Protein AF-D8P7A3-F1 (afdb_monomer_lite)

Foldseek 3Di:
DDDDDDDVVVVVVLVVVVVVVVVVVVVVVVLVVVLVVLCVVLVVPADPVLNVLLVVLVVLLVVLVVVLVVCSVPVDQDPPCPPPDPVVSVVVSVVSNVVSVVSNVVSSVSNVCRSVVD

Secondary structure (DSSP, 8-state):
-------HHHHHHHHHHHHHHHHHHHHHHHHHHHHHHHHHHGGGTS-HHHHHHHHHHHHHHHHHHHHHHHHHHS-PPPTT-TTS-HHHHHHHHHHHHHHHHHHHHHHHHHHHHHHHT-

Sequence (118 aa):
MVACLANPACDAALAEVGAEAMAAAEVAEAAAIEAAEAAEQACSTLSKQAVKGIRSYLKRIAEHKQKLSDFIENPTVRPGMEGLPQEAVEAQQAARINHLLTEIQTFGQNIVKLIKGN

Structure (mmCIF, N/CA/C/O backbone):
data_AF-D8P7A3-F1
#
_entry.id   AF-D8P7A3-F1
#
loop_
_atom_site.group_PDB
_atom_site.id
_atom_site.type_symbol
_atom_site.label_atom_id
_atom_site.label_alt_id
_atom_site.label_comp_id
_atom_site.label_asym_id
_atom_site.label_entity_id
_atom_site.label_seq_id
_atom_site.pdbx_PDB_ins_code
_atom_site.Cartn_x
_atom_site.Cartn_y
_atom_site.Cartn_z
_atom_site.occupancy
_atom_site.B_iso_or_equiv
_atom_site.auth_seq_id
_atom_site.auth_comp_id
_atom_site.auth_asym_id
_atom_site.auth_atom_id
_atom_site.pdbx_PDB_model_num
ATOM 1 N N . MET A 1 1 ? -12.484 -6.466 36.444 1.00 45.00 1 MET A N 1
ATOM 2 C CA . MET A 1 1 ? -12.881 -7.598 35.581 1.00 45.00 1 MET A CA 1
ATOM 3 C C . MET A 1 1 ? -14.296 -7.347 35.100 1.00 45.00 1 MET A C 1
ATOM 5 O O . MET A 1 1 ? -15.218 -7.537 35.878 1.00 45.00 1 MET A O 1
ATOM 9 N N . VAL A 1 2 ? -14.467 -6.877 33.866 1.00 39.72 2 VAL A N 1
ATOM 10 C CA . VAL A 1 2 ? -15.763 -6.906 33.176 1.00 39.72 2 VAL A CA 1
ATOM 11 C C . VAL A 1 2 ? -15.473 -7.405 31.769 1.00 39.72 2 VAL A C 1
ATOM 13 O O . VAL A 1 2 ? -14.771 -6.748 31.008 1.00 39.72 2 VAL A O 1
ATOM 16 N N . ALA A 1 3 ? -15.933 -8.619 31.492 1.00 45.78 3 ALA A N 1
ATOM 17 C CA . ALA A 1 3 ? -15.945 -9.214 30.171 1.00 45.78 3 ALA A CA 1
ATOM 18 C C . ALA A 1 3 ? -17.251 -8.794 29.477 1.00 45.78 3 ALA A C 1
ATOM 20 O O . ALA A 1 3 ? -18.326 -9.143 29.956 1.00 45.78 3 ALA A O 1
ATOM 21 N N . CYS A 1 4 ? -17.157 -8.064 28.366 1.00 37.94 4 CYS A N 1
ATOM 22 C CA . CYS A 1 4 ? -18.181 -8.063 27.316 1.00 37.94 4 CYS A CA 1
ATOM 23 C C . CYS A 1 4 ? -17.588 -8.913 26.187 1.00 37.94 4 CYS A C 1
ATOM 25 O O . CYS A 1 4 ? -16.660 -8.479 25.518 1.00 37.94 4 CYS A O 1
ATOM 27 N N . LEU A 1 5 ? -17.820 -10.225 26.195 1.00 42.50 5 LEU A N 1
ATOM 28 C CA . LEU A 1 5 ? -18.893 -10.878 25.438 1.00 42.50 5 LEU A CA 1
ATOM 29 C C . LEU A 1 5 ? -18.846 -10.504 23.954 1.00 42.50 5 LEU A C 1
ATOM 31 O O . LEU A 1 5 ? -19.425 -9.512 23.518 1.00 42.50 5 LEU A O 1
ATOM 35 N N . ALA A 1 6 ? -18.145 -11.364 23.213 1.00 49.22 6 ALA A N 1
ATOM 36 C CA . ALA A 1 6 ? -18.273 -11.542 21.780 1.00 49.22 6 ALA A CA 1
ATOM 37 C C . ALA A 1 6 ? -19.758 -11.666 21.412 1.00 49.22 6 ALA A C 1
ATOM 39 O O . ALA A 1 6 ? -20.450 -12.573 21.880 1.00 49.22 6 ALA A O 1
ATOM 40 N N . ASN A 1 7 ? -20.244 -10.720 20.611 1.00 48.25 7 ASN A N 1
ATOM 41 C CA . ASN A 1 7 ? -21.568 -10.785 20.018 1.00 48.25 7 ASN A CA 1
ATOM 42 C C . ASN A 1 7 ? -21.450 -11.537 18.679 1.00 48.25 7 ASN A C 1
ATOM 44 O O . ASN A 1 7 ? -20.860 -10.989 17.746 1.00 48.25 7 ASN A O 1
ATOM 48 N N . PRO A 1 8 ? -22.009 -12.754 18.549 1.00 50.84 8 PRO A N 1
ATOM 49 C CA . PRO A 1 8 ? -21.893 -13.569 17.336 1.00 50.84 8 PRO A CA 1
ATOM 50 C C . PRO A 1 8 ? -22.593 -12.954 16.110 1.00 50.84 8 PRO A C 1
ATOM 52 O O . PRO A 1 8 ? -22.420 -13.437 14.995 1.00 50.84 8 PRO A O 1
ATOM 55 N N . ALA A 1 9 ? -23.358 -11.870 16.287 1.00 41.19 9 ALA A N 1
ATOM 56 C CA . ALA A 1 9 ? -23.911 -11.092 15.181 1.00 41.19 9 ALA A CA 1
ATOM 57 C C . ALA A 1 9 ? -22.852 -10.255 14.430 1.00 41.19 9 ALA A C 1
ATOM 59 O O . ALA A 1 9 ? -23.054 -9.957 13.255 1.00 41.19 9 ALA A O 1
ATOM 60 N N . CYS A 1 10 ? -21.724 -9.902 15.067 1.00 42.12 10 CYS A N 1
ATOM 61 C CA . CYS A 1 10 ? -20.624 -9.195 14.397 1.00 42.12 10 CYS A CA 1
ATOM 62 C C . CYS A 1 10 ? -19.779 -10.133 13.520 1.00 42.12 10 CYS A C 1
ATOM 64 O O . CYS A 1 10 ? -19.336 -9.724 12.450 1.00 42.12 10 CYS A O 1
ATOM 66 N N . ASP A 1 11 ? -19.612 -11.397 13.925 1.00 42.44 11 ASP A N 1
ATOM 67 C CA . ASP A 1 11 ? -18.865 -12.398 13.149 1.00 42.44 11 ASP A CA 1
ATOM 68 C C . ASP A 1 11 ? -19.586 -12.792 11.849 1.00 42.44 11 ASP A C 1
ATOM 70 O O . ASP A 1 11 ? -18.951 -12.979 10.812 1.00 42.44 11 ASP A O 1
ATOM 74 N N . ALA A 1 12 ? -20.921 -12.867 11.868 1.00 37.06 12 ALA A N 1
ATOM 75 C CA . ALA A 1 12 ? -21.697 -13.272 10.695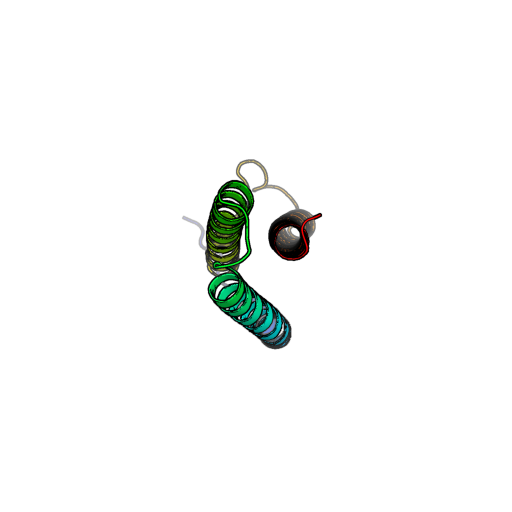 1.00 37.06 12 ALA A CA 1
ATOM 76 C C . ALA A 1 12 ? -21.718 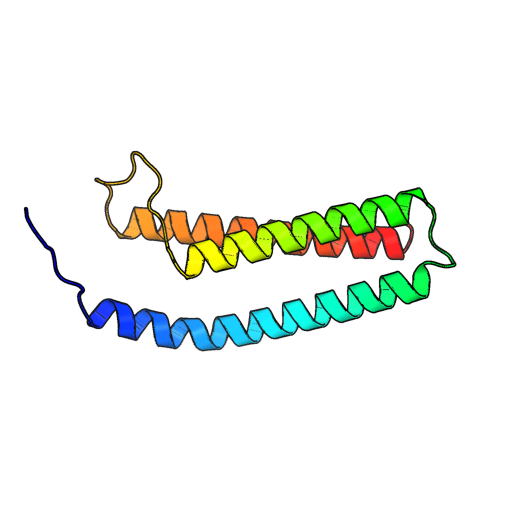-12.202 9.586 1.00 37.06 12 ALA A C 1
ATOM 78 O O . ALA A 1 12 ? -21.749 -12.538 8.406 1.00 37.06 12 ALA A O 1
ATOM 79 N N . ALA A 1 13 ? -21.661 -10.915 9.948 1.00 34.50 13 ALA A N 1
ATOM 80 C CA . ALA A 1 13 ? -21.642 -9.822 8.976 1.00 34.50 13 ALA A CA 1
ATOM 81 C C . ALA A 1 13 ? -20.262 -9.637 8.317 1.00 34.50 13 ALA A C 1
ATOM 83 O O . ALA A 1 13 ? -20.199 -9.269 7.149 1.00 34.50 13 ALA A O 1
ATOM 84 N N . LEU A 1 14 ? -19.164 -9.930 9.026 1.00 37.28 14 LEU A N 1
ATOM 85 C CA . LEU A 1 14 ? -17.795 -9.840 8.495 1.00 37.28 14 LEU A CA 1
ATOM 86 C C . LEU A 1 14 ? -17.443 -10.988 7.530 1.00 37.28 14 LEU A C 1
ATOM 88 O O . LEU A 1 14 ? -16.603 -10.807 6.648 1.00 37.28 14 LEU A O 1
ATOM 92 N N . ALA A 1 15 ? -18.103 -12.143 7.656 1.00 36.19 15 ALA A N 1
ATOM 93 C CA . ALA A 1 15 ? -17.862 -13.304 6.800 1.00 36.19 15 ALA A CA 1
ATOM 94 C C . ALA A 1 15 ? -18.383 -13.123 5.359 1.00 36.19 15 ALA A C 1
ATOM 96 O O . ALA A 1 15 ? -17.740 -13.575 4.413 1.00 36.19 15 ALA A O 1
ATOM 97 N N . GLU A 1 16 ? -19.507 -12.425 5.172 1.00 30.28 16 GLU A N 1
ATOM 98 C CA . GLU A 1 16 ? -20.155 -12.287 3.856 1.00 30.28 16 GLU A CA 1
ATOM 99 C C . GLU A 1 16 ? -19.488 -11.189 2.996 1.00 30.28 16 GLU A C 1
ATOM 101 O O . GLU A 1 16 ? -19.336 -11.358 1.789 1.00 30.28 16 GLU A O 1
ATOM 106 N N . VAL A 1 17 ? -18.977 -10.105 3.603 1.00 37.97 17 VAL A N 1
ATOM 107 C CA . VAL A 1 17 ? -18.198 -9.060 2.890 1.00 37.97 17 VAL A CA 1
ATOM 108 C C . VAL A 1 17 ? -16.744 -9.471 2.607 1.00 37.97 17 VAL A C 1
ATOM 110 O O . VAL A 1 17 ? -16.101 -8.905 1.721 1.00 37.97 17 VAL A O 1
ATOM 113 N N . GLY A 1 18 ? -16.213 -10.463 3.331 1.00 33.28 18 GLY A N 1
ATOM 114 C CA . GLY A 1 18 ? -14.842 -10.957 3.158 1.00 33.28 18 GLY A CA 1
ATOM 115 C C . GLY A 1 18 ? -14.633 -11.813 1.904 1.00 33.28 18 GLY A C 1
ATOM 116 O O . GLY A 1 18 ? -13.549 -11.789 1.319 1.00 33.28 18 GLY A O 1
ATOM 117 N N . ALA A 1 19 ? -15.667 -12.526 1.448 1.00 30.23 19 ALA A N 1
ATOM 118 C CA . ALA A 1 19 ? -15.566 -13.420 0.292 1.00 30.23 19 ALA A CA 1
ATOM 119 C C . ALA A 1 19 ? -15.433 -12.654 -1.038 1.00 30.23 19 ALA A C 1
ATOM 121 O O . ALA A 1 19 ? -14.628 -13.024 -1.893 1.00 30.23 19 ALA A O 1
ATOM 122 N N . GLU A 1 20 ? -16.154 -11.541 -1.199 1.00 27.61 20 GLU A N 1
ATOM 123 C CA . GLU A 1 20 ? -16.080 -10.723 -2.419 1.00 27.61 20 GLU A CA 1
ATOM 124 C C . GLU A 1 20 ? -14.813 -9.843 -2.458 1.00 27.61 20 GLU A C 1
ATOM 126 O O . GLU A 1 20 ? -14.266 -9.583 -3.533 1.00 27.61 20 GLU A O 1
ATOM 131 N N . ALA A 1 21 ? -14.271 -9.457 -1.294 1.00 32.06 21 ALA A N 1
ATOM 132 C CA . ALA A 1 21 ? -13.003 -8.729 -1.191 1.00 32.06 21 ALA A CA 1
ATOM 133 C C . ALA A 1 21 ? -11.776 -9.616 -1.481 1.00 32.06 21 ALA A C 1
ATOM 135 O O . ALA A 1 21 ? -10.819 -9.150 -2.105 1.00 32.06 21 ALA A O 1
ATOM 136 N N . MET A 1 22 ? -11.803 -10.898 -1.090 1.00 32.88 22 MET A N 1
ATOM 137 C CA . MET A 1 22 ? -10.725 -11.840 -1.417 1.00 32.88 22 MET A CA 1
ATOM 138 C C . MET A 1 22 ? -10.656 -12.157 -2.914 1.00 32.88 22 MET A C 1
ATOM 140 O O . MET A 1 22 ? -9.556 -12.223 -3.458 1.00 32.88 22 MET A O 1
ATOM 144 N N . ALA A 1 23 ? -11.794 -12.243 -3.611 1.00 30.58 23 ALA A N 1
ATOM 145 C CA . ALA A 1 23 ? -11.800 -12.441 -5.063 1.00 30.58 23 ALA A CA 1
ATOM 146 C C . ALA A 1 23 ? -11.164 -11.253 -5.818 1.00 30.58 23 ALA A C 1
ATOM 148 O O . ALA A 1 23 ? -10.455 -11.449 -6.803 1.00 30.58 23 ALA A O 1
ATOM 149 N N . ALA A 1 24 ? -11.338 -10.016 -5.338 1.00 32.03 24 ALA A N 1
ATOM 150 C CA . ALA A 1 24 ? -10.653 -8.845 -5.897 1.00 32.03 24 ALA A CA 1
ATOM 151 C C . ALA A 1 24 ? -9.157 -8.781 -5.518 1.00 32.03 24 ALA A C 1
ATOM 153 O O . ALA A 1 24 ? -8.335 -8.308 -6.309 1.00 32.03 24 ALA A O 1
ATOM 154 N N . ALA A 1 25 ? -8.787 -9.277 -4.332 1.00 35.53 25 ALA A N 1
ATOM 155 C CA . ALA A 1 25 ? -7.399 -9.363 -3.882 1.00 35.53 25 ALA A CA 1
ATOM 156 C C . ALA A 1 25 ? -6.591 -10.411 -4.667 1.00 35.53 25 ALA A C 1
ATOM 158 O O . ALA A 1 25 ? -5.431 -10.157 -4.993 1.00 35.53 25 ALA A O 1
ATOM 159 N N . GLU A 1 26 ? -7.207 -11.532 -5.049 1.00 30.27 26 GLU A N 1
ATOM 160 C CA . GLU A 1 26 ? -6.558 -12.585 -5.838 1.00 30.27 26 GLU A CA 1
ATOM 161 C C . GLU A 1 26 ? -6.259 -12.115 -7.275 1.00 30.27 26 GLU A C 1
ATOM 163 O O . GLU A 1 26 ? -5.171 -12.348 -7.802 1.00 30.27 26 GLU A O 1
ATOM 168 N N . VAL A 1 27 ? -7.156 -11.326 -7.883 1.00 37.88 27 VAL A N 1
ATOM 169 C CA . VAL A 1 27 ? -6.919 -10.704 -9.202 1.00 37.88 27 VAL A CA 1
ATOM 170 C C . VAL A 1 27 ? -5.834 -9.615 -9.126 1.00 37.88 27 VAL A C 1
ATOM 172 O O . VAL A 1 27 ? -5.046 -9.451 -10.061 1.00 37.88 27 VAL A O 1
ATOM 175 N N . ALA A 1 28 ? -5.726 -8.901 -7.999 1.00 43.62 28 ALA A N 1
ATOM 176 C CA . ALA A 1 28 ? -4.645 -7.942 -7.750 1.00 43.62 28 ALA A CA 1
ATOM 177 C C . ALA A 1 28 ? -3.290 -8.626 -7.475 1.00 43.62 28 ALA A C 1
ATOM 179 O O . ALA A 1 28 ? -2.234 -8.069 -7.784 1.00 43.62 28 ALA A O 1
ATOM 180 N N . GLU A 1 29 ? -3.303 -9.833 -6.913 1.00 38.88 29 GLU A N 1
ATOM 181 C CA . GLU A 1 29 ? -2.119 -10.659 -6.693 1.00 38.88 29 GLU A CA 1
ATOM 182 C C . GLU A 1 29 ? -1.629 -11.312 -7.988 1.00 38.88 29 GLU A C 1
ATOM 184 O O . GLU A 1 29 ? -0.441 -11.212 -8.286 1.00 38.88 29 GLU A O 1
ATOM 189 N N . ALA A 1 30 ? -2.528 -11.843 -8.821 1.00 40.00 30 ALA A N 1
ATOM 190 C CA . ALA A 1 30 ? -2.195 -12.370 -10.146 1.00 40.00 30 ALA A CA 1
ATOM 191 C C . ALA A 1 30 ? -1.606 -11.287 -11.069 1.00 40.00 30 ALA A C 1
ATOM 193 O O . ALA A 1 30 ? -0.596 -11.521 -11.728 1.00 40.00 30 ALA A O 1
ATOM 194 N N . ALA A 1 31 ? -2.152 -10.065 -11.047 1.00 44.59 31 ALA A N 1
ATOM 195 C CA . ALA A 1 31 ? -1.586 -8.932 -11.785 1.00 44.59 31 ALA A CA 1
ATOM 196 C C . ALA A 1 31 ? -0.208 -8.490 -11.250 1.00 44.59 31 ALA A C 1
ATOM 198 O O . ALA A 1 31 ? 0.623 -7.992 -12.010 1.00 44.59 31 ALA A O 1
ATOM 199 N N . ALA A 1 32 ? 0.055 -8.668 -9.952 1.00 46.34 32 ALA A N 1
ATOM 200 C CA . ALA A 1 32 ? 1.353 -8.372 -9.348 1.00 46.34 32 ALA A CA 1
ATOM 201 C C . ALA A 1 32 ? 2.403 -9.459 -9.640 1.00 46.34 32 ALA A C 1
ATOM 203 O O . ALA A 1 32 ? 3.580 -9.123 -9.773 1.00 46.34 32 ALA A O 1
ATOM 204 N N . ILE A 1 33 ? 1.992 -10.726 -9.764 1.00 51.56 33 ILE A N 1
ATOM 205 C CA . ILE A 1 33 ? 2.865 -11.853 -10.124 1.00 51.56 33 ILE A CA 1
ATOM 206 C C . ILE A 1 33 ? 3.210 -11.804 -11.619 1.00 51.56 33 ILE A C 1
ATOM 208 O O . ILE A 1 33 ? 4.390 -11.838 -11.951 1.00 51.56 33 ILE A O 1
ATOM 212 N N . GLU A 1 34 ? 2.238 -11.565 -12.505 1.00 50.38 34 GLU A N 1
ATOM 213 C CA . GLU A 1 34 ? 2.490 -11.318 -13.938 1.00 50.38 34 GLU A CA 1
ATOM 214 C C . GLU A 1 34 ? 3.390 -10.088 -14.156 1.00 50.38 34 GLU A C 1
ATOM 216 O O . GLU A 1 34 ? 4.307 -10.112 -14.975 1.00 50.38 34 GLU A O 1
ATOM 221 N N . ALA A 1 35 ? 3.210 -9.011 -13.378 1.00 50.34 35 ALA A N 1
ATOM 222 C CA . ALA A 1 35 ? 4.105 -7.852 -13.425 1.00 50.34 35 ALA A CA 1
ATOM 223 C C . ALA A 1 35 ? 5.515 -8.151 -12.878 1.00 50.34 35 ALA A C 1
ATOM 225 O O . ALA A 1 35 ? 6.482 -7.522 -13.318 1.00 50.34 35 ALA A O 1
ATOM 226 N N . ALA A 1 36 ? 5.650 -9.088 -11.934 1.00 50.06 36 ALA A N 1
ATOM 227 C CA . ALA A 1 36 ? 6.939 -9.536 -11.412 1.00 50.06 36 ALA A CA 1
ATOM 228 C C . ALA A 1 36 ? 7.669 -10.454 -12.410 1.00 50.06 36 ALA A C 1
ATOM 230 O O . ALA A 1 36 ? 8.854 -10.239 -12.658 1.00 50.06 36 ALA A O 1
ATOM 231 N N . GLU A 1 37 ? 6.967 -11.390 -13.055 1.00 49.34 37 GLU A N 1
ATOM 232 C CA . GLU A 1 37 ? 7.523 -12.251 -14.110 1.00 49.34 37 GLU A CA 1
ATOM 233 C C . GLU A 1 37 ? 7.861 -11.454 -15.382 1.00 49.34 37 GLU A C 1
ATOM 235 O O . GLU A 1 37 ? 8.921 -11.656 -15.982 1.00 49.34 37 GLU A O 1
ATOM 240 N N . ALA A 1 38 ? 7.048 -10.455 -15.746 1.00 50.84 38 ALA A N 1
ATOM 241 C CA . ALA A 1 38 ? 7.371 -9.514 -16.820 1.00 50.84 38 ALA A CA 1
ATOM 242 C C . ALA A 1 38 ? 8.590 -8.631 -16.481 1.00 50.84 38 ALA A C 1
ATOM 244 O O . ALA A 1 38 ? 9.397 -8.323 -17.362 1.00 50.84 38 ALA A O 1
ATOM 245 N N . ALA A 1 39 ? 8.770 -8.243 -15.211 1.00 48.22 39 ALA A N 1
ATOM 246 C CA . ALA A 1 39 ? 9.960 -7.516 -14.760 1.00 48.22 39 ALA A CA 1
ATOM 247 C C . ALA A 1 39 ? 11.227 -8.390 -14.784 1.00 48.22 39 ALA A C 1
ATOM 249 O O . ALA A 1 39 ? 12.319 -7.874 -15.036 1.00 48.22 39 ALA A O 1
ATOM 250 N N . GLU A 1 40 ? 11.094 -9.699 -14.561 1.00 51.03 40 GLU A N 1
ATOM 251 C CA . GLU A 1 40 ? 12.200 -10.653 -14.644 1.00 51.03 40 GLU A CA 1
ATOM 252 C C . GLU A 1 40 ? 12.600 -10.938 -16.103 1.00 51.03 40 GLU A C 1
ATOM 254 O O . GLU A 1 40 ? 13.788 -10.877 -16.429 1.00 51.03 40 GLU A O 1
ATOM 259 N N . GLN A 1 41 ? 11.635 -11.096 -17.020 1.00 49.53 41 GLN A N 1
ATOM 260 C CA . GLN A 1 41 ? 11.914 -11.228 -18.461 1.00 49.53 41 GLN A CA 1
ATOM 261 C C . GLN A 1 41 ? 12.462 -9.936 -19.103 1.00 49.53 41 GLN A C 1
ATOM 263 O O . GLN A 1 41 ? 13.296 -10.006 -20.008 1.00 49.53 41 GLN A O 1
ATOM 268 N N . ALA A 1 42 ? 12.083 -8.750 -18.612 1.00 50.03 42 ALA A N 1
ATOM 269 C CA . ALA A 1 42 ? 12.609 -7.460 -19.083 1.00 50.03 42 ALA A CA 1
ATOM 270 C C . ALA A 1 42 ? 13.958 -7.060 -18.447 1.00 50.03 42 ALA A C 1
ATOM 272 O O . ALA A 1 42 ? 14.556 -6.046 -18.813 1.00 50.03 42 ALA A O 1
ATOM 273 N N . CYS A 1 43 ? 14.486 -7.844 -17.503 1.00 48.72 43 CYS A N 1
ATOM 274 C CA . CYS A 1 43 ? 15.687 -7.481 -16.745 1.00 48.72 43 CYS A CA 1
ATOM 275 C C . CYS A 1 43 ? 16.966 -7.403 -17.616 1.00 48.72 43 CYS A C 1
ATOM 277 O O . CYS A 1 43 ? 17.965 -6.820 -17.198 1.00 48.72 43 CYS A O 1
ATOM 279 N N . SER A 1 44 ? 16.932 -7.921 -18.854 1.00 52.72 44 SER A N 1
ATOM 280 C CA . SER A 1 44 ? 18.022 -7.781 -19.836 1.00 52.72 44 SER A CA 1
ATOM 281 C C . SER A 1 44 ? 18.040 -6.431 -20.578 1.00 52.72 44 SER A C 1
ATOM 283 O O . SER A 1 44 ? 19.086 -6.048 -21.102 1.00 52.72 44 SER A O 1
ATOM 285 N N . THR A 1 45 ? 16.929 -5.684 -20.593 1.00 66.19 45 THR A N 1
ATOM 286 C CA . THR A 1 45 ? 16.783 -4.398 -21.308 1.00 66.19 45 THR A CA 1
ATOM 287 C C . THR A 1 45 ? 16.620 -3.187 -20.382 1.00 66.19 45 THR A C 1
ATOM 289 O O . THR A 1 45 ? 16.761 -2.049 -20.832 1.00 66.1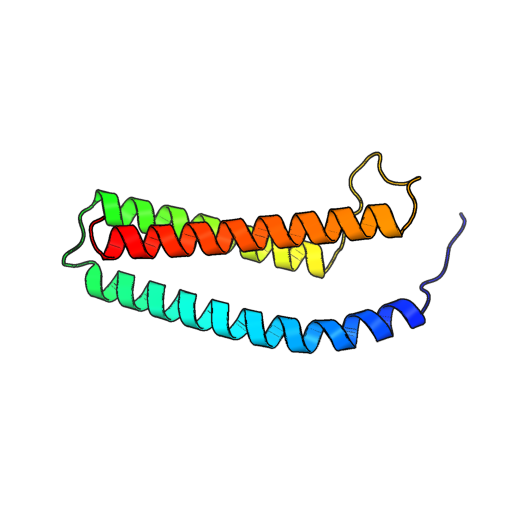9 45 THR A O 1
ATOM 292 N N . LEU A 1 46 ? 16.367 -3.396 -19.086 1.00 75.31 46 LEU A N 1
ATOM 293 C CA . LEU A 1 46 ? 16.167 -2.323 -18.107 1.00 75.31 46 LEU A CA 1
ATOM 294 C C . LEU A 1 46 ? 17.480 -1.758 -17.543 1.00 75.31 46 LEU A C 1
ATOM 296 O O . LEU A 1 46 ? 18.467 -2.460 -17.325 1.00 75.31 46 LEU A O 1
ATOM 300 N N . SER A 1 47 ? 17.483 -0.457 -17.231 1.00 84.69 47 SER A N 1
ATOM 301 C CA . SER A 1 47 ? 18.634 0.180 -16.581 1.00 84.69 47 SER A CA 1
ATOM 302 C C . SER A 1 47 ? 18.824 -0.329 -15.144 1.00 84.69 47 SER A C 1
ATOM 304 O O . SER A 1 47 ? 17.861 -0.623 -14.433 1.00 84.69 47 SER A O 1
ATOM 306 N N . LYS A 1 48 ? 20.073 -0.345 -14.651 1.00 85.62 48 LYS A N 1
ATOM 307 C CA . LYS A 1 48 ? 20.385 -0.733 -13.256 1.00 85.62 48 LYS A CA 1
ATOM 308 C C . LYS A 1 48 ? 19.588 0.073 -12.219 1.00 85.62 48 LYS A C 1
ATOM 310 O O . LYS A 1 48 ? 19.256 -0.447 -11.155 1.00 85.62 48 LYS A O 1
ATOM 315 N N . GLN A 1 49 ? 19.284 1.337 -12.524 1.00 86.44 49 GLN A N 1
ATOM 316 C CA . GLN A 1 49 ? 18.475 2.198 -11.658 1.00 86.44 49 GLN A CA 1
ATOM 317 C C . GLN A 1 49 ? 17.003 1.774 -11.657 1.00 86.44 49 GLN A C 1
ATOM 319 O O . GLN A 1 49 ? 16.412 1.676 -10.582 1.00 86.44 49 GLN A O 1
ATOM 324 N N . ALA A 1 50 ? 16.435 1.448 -12.824 1.00 84.38 50 ALA A N 1
ATOM 325 C CA . ALA A 1 50 ? 15.066 0.944 -12.931 1.00 84.38 50 ALA A CA 1
ATOM 326 C C . ALA A 1 50 ? 14.894 -0.370 -12.156 1.00 84.38 50 ALA A C 1
ATOM 328 O O . ALA A 1 50 ? 13.984 -0.480 -11.339 1.00 84.38 50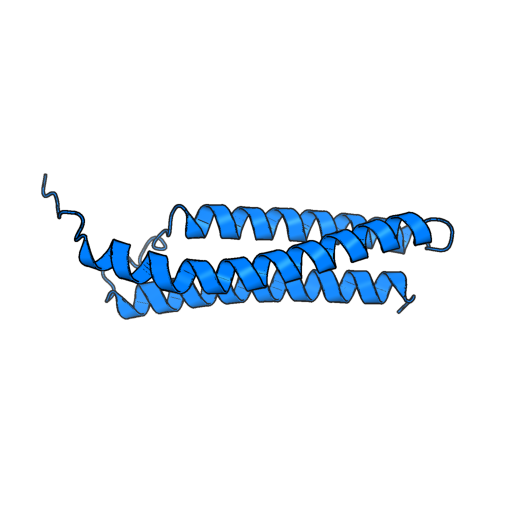 ALA A O 1
ATOM 329 N N . VAL A 1 51 ? 15.832 -1.313 -12.297 1.00 87.88 51 VAL A N 1
ATOM 330 C CA . VAL A 1 51 ? 15.820 -2.586 -11.549 1.00 87.88 51 VAL A CA 1
ATOM 331 C C . VAL A 1 51 ? 15.846 -2.353 -10.033 1.00 87.88 51 VAL A C 1
ATOM 333 O O . VAL A 1 51 ? 15.081 -2.966 -9.286 1.00 87.88 51 VAL A O 1
ATOM 336 N N . LYS A 1 52 ? 16.691 -1.428 -9.553 1.00 89.38 52 LYS A N 1
ATOM 337 C CA . LYS A 1 52 ? 16.740 -1.063 -8.128 1.00 89.38 52 LYS A CA 1
ATOM 338 C C . LYS A 1 52 ? 15.417 -0.449 -7.653 1.00 89.38 52 LYS A C 1
ATOM 340 O O . LYS A 1 52 ? 14.958 -0.774 -6.557 1.00 89.38 52 LYS A O 1
ATOM 345 N N . GLY A 1 53 ? 14.811 0.415 -8.468 1.00 88.38 53 GLY A N 1
ATOM 346 C CA . GLY A 1 53 ? 13.508 1.020 -8.197 1.00 88.38 53 GLY A CA 1
ATOM 347 C C . GLY A 1 53 ? 12.398 -0.024 -8.089 1.00 88.38 53 GLY A C 1
ATOM 348 O O . GLY A 1 53 ? 11.686 -0.049 -7.088 1.00 88.38 53 GLY A O 1
ATOM 349 N N . ILE A 1 54 ? 12.316 -0.939 -9.059 1.00 89.00 54 ILE A N 1
ATOM 350 C CA . ILE A 1 54 ? 11.334 -2.031 -9.080 1.00 89.00 54 ILE A CA 1
ATOM 351 C C . ILE A 1 54 ? 11.461 -2.890 -7.819 1.00 89.00 54 ILE A C 1
ATOM 353 O O . ILE A 1 54 ? 10.477 -3.080 -7.111 1.00 89.00 54 ILE A O 1
ATOM 357 N N . ARG A 1 55 ? 12.677 -3.329 -7.463 1.00 90.56 55 ARG A N 1
ATOM 358 C CA . ARG A 1 55 ? 12.904 -4.127 -6.245 1.00 90.56 55 ARG A CA 1
ATOM 359 C C . ARG A 1 55 ? 12.456 -3.397 -4.975 1.00 90.56 55 ARG A C 1
ATOM 361 O O . ARG A 1 55 ? 11.889 -4.014 -4.077 1.00 90.56 55 ARG A O 1
ATOM 368 N N . SER A 1 56 ? 12.705 -2.090 -4.896 1.00 93.69 56 SER A N 1
ATOM 369 C CA . SER A 1 56 ? 12.266 -1.262 -3.769 1.00 93.69 56 SER A CA 1
ATOM 370 C C . SER A 1 56 ? 10.739 -1.205 -3.672 1.00 93.69 56 SER A C 1
ATOM 372 O O . SER A 1 56 ? 10.179 -1.430 -2.600 1.00 93.69 56 SER A O 1
ATOM 374 N N . TYR A 1 57 ? 10.052 -0.966 -4.793 1.00 93.06 57 TYR A N 1
ATOM 375 C CA . TYR A 1 57 ? 8.591 -0.934 -4.826 1.00 93.06 57 TYR A CA 1
ATOM 376 C C . TYR A 1 57 ? 7.968 -2.293 -4.511 1.00 93.06 57 TYR A C 1
ATOM 378 O O . TYR A 1 57 ? 7.032 -2.337 -3.720 1.00 93.06 57 TYR A O 1
ATOM 386 N N . LEU A 1 58 ? 8.520 -3.394 -5.026 1.00 90.62 58 LEU A N 1
ATOM 387 C CA . LEU A 1 58 ? 8.067 -4.747 -4.687 1.00 90.62 58 LEU A CA 1
ATOM 388 C C . LEU A 1 58 ? 8.192 -5.029 -3.185 1.00 90.62 58 LEU A C 1
ATOM 390 O O . LEU A 1 58 ? 7.243 -5.518 -2.576 1.00 90.62 58 LEU A O 1
ATOM 394 N N . LYS A 1 59 ? 9.314 -4.645 -2.559 1.00 94.88 59 LYS A N 1
ATOM 395 C CA . LYS A 1 59 ? 9.480 -4.765 -1.102 1.00 94.88 59 LYS A CA 1
ATOM 396 C C . LYS A 1 59 ? 8.397 -3.986 -0.354 1.00 94.88 59 LYS A C 1
ATOM 398 O O . LYS A 1 59 ? 7.786 -4.514 0.567 1.00 94.88 59 LYS A O 1
ATOM 403 N N . ARG A 1 60 ? 8.130 -2.744 -0.772 1.00 93.75 60 ARG A N 1
ATOM 404 C CA . ARG A 1 60 ? 7.084 -1.911 -0.161 1.00 93.75 60 ARG A CA 1
ATOM 405 C C . ARG A 1 60 ? 5.699 -2.524 -0.341 1.00 93.75 60 ARG A C 1
ATOM 407 O O . ARG A 1 60 ? 4.942 -2.537 0.620 1.00 93.75 60 ARG A O 1
ATOM 414 N N . ILE A 1 61 ? 5.375 -3.055 -1.520 1.00 93.75 61 ILE A N 1
ATOM 415 C CA . ILE A 1 61 ? 4.102 -3.746 -1.767 1.00 93.75 61 ILE A CA 1
ATOM 416 C C . ILE A 1 61 ? 3.946 -4.926 -0.805 1.00 93.75 61 ILE A C 1
ATOM 418 O O . ILE A 1 61 ? 2.914 -5.021 -0.147 1.00 93.75 61 ILE A O 1
ATOM 422 N N . ALA A 1 62 ? 4.973 -5.769 -0.665 1.00 93.44 62 ALA A N 1
ATOM 423 C CA . ALA A 1 62 ? 4.943 -6.903 0.258 1.00 93.44 62 ALA A CA 1
ATOM 424 C C . ALA A 1 62 ? 4.715 -6.456 1.715 1.00 93.44 62 ALA A C 1
ATOM 426 O O . ALA A 1 62 ? 3.838 -6.985 2.391 1.00 93.44 62 ALA A O 1
ATOM 427 N N . GLU A 1 63 ? 5.426 -5.419 2.174 1.00 94.25 63 GLU A N 1
ATOM 428 C CA . GLU A 1 63 ? 5.242 -4.850 3.518 1.00 94.25 63 GLU A CA 1
ATOM 429 C C . GLU A 1 63 ? 3.816 -4.312 3.744 1.00 94.25 63 GLU A C 1
ATOM 431 O O . GLU A 1 63 ? 3.269 -4.458 4.835 1.00 94.25 63 GLU A O 1
ATOM 436 N N . HIS A 1 64 ? 3.199 -3.675 2.742 1.00 95.75 64 HIS A N 1
ATOM 437 C CA . HIS A 1 64 ? 1.844 -3.115 2.874 1.00 95.75 64 HIS A CA 1
ATOM 438 C C . HIS A 1 64 ? 0.768 -4.197 2.797 1.00 95.75 64 HIS A C 1
ATOM 440 O O . HIS A 1 64 ? -0.202 -4.119 3.546 1.00 95.75 64 HIS A O 1
ATOM 446 N N . LYS A 1 65 ? 0.963 -5.228 1.964 1.00 92.25 65 LYS A N 1
ATOM 447 C CA . LYS A 1 65 ? 0.112 -6.424 1.946 1.00 92.25 65 LYS A CA 1
ATOM 448 C C . LYS A 1 65 ? 0.130 -7.136 3.297 1.00 92.25 65 LYS A C 1
ATOM 450 O O . LYS A 1 65 ? -0.932 -7.428 3.832 1.00 92.25 65 LYS A O 1
ATOM 455 N N . GLN A 1 66 ? 1.314 -7.333 3.880 1.00 93.62 66 GLN A N 1
ATOM 456 C CA . GLN A 1 66 ? 1.440 -7.939 5.204 1.00 93.62 66 GLN A CA 1
ATOM 457 C C . GLN A 1 66 ? 0.722 -7.105 6.270 1.00 93.62 66 GLN A C 1
ATOM 459 O O . GLN A 1 66 ? -0.121 -7.631 6.981 1.00 93.62 66 GLN A O 1
ATOM 464 N N . LYS A 1 67 ? 0.958 -5.785 6.313 1.00 92.56 67 LYS A N 1
ATOM 465 C CA . LYS A 1 67 ? 0.243 -4.886 7.240 1.00 92.56 67 LYS A CA 1
ATOM 466 C C . LYS A 1 67 ? -1.274 -4.950 7.083 1.00 92.56 67 LYS A C 1
ATOM 468 O O . LYS A 1 67 ? -1.983 -4.760 8.063 1.00 92.56 67 LYS A O 1
ATOM 473 N N . LEU A 1 68 ? -1.760 -5.126 5.857 1.00 93.12 68 LEU A N 1
ATOM 474 C CA . LEU A 1 68 ? -3.183 -5.234 5.568 1.00 93.12 68 LEU A CA 1
ATOM 475 C C . LEU A 1 68 ? -3.736 -6.569 6.085 1.00 93.12 68 LEU A C 1
ATOM 477 O O . LEU A 1 68 ? -4.759 -6.544 6.757 1.00 93.12 68 LEU A O 1
ATOM 481 N N . SER A 1 69 ? -3.030 -7.687 5.873 1.00 92.19 69 SER A N 1
ATOM 482 C CA . SER A 1 69 ? -3.381 -8.995 6.458 1.00 92.19 69 SER A CA 1
ATOM 483 C C . SER A 1 69 ? -3.414 -8.930 7.983 1.00 92.19 69 SER A C 1
ATOM 485 O O . SER A 1 69 ? -4.448 -9.203 8.582 1.00 92.19 69 SER A O 1
ATOM 487 N N . ASP A 1 70 ? -2.330 -8.445 8.599 1.00 91.69 70 ASP A N 1
ATOM 488 C CA . ASP A 1 70 ? -2.205 -8.315 10.055 1.00 91.69 70 ASP A CA 1
ATOM 489 C C . ASP A 1 70 ? -3.344 -7.461 10.642 1.00 91.69 70 ASP A C 1
ATOM 491 O O . ASP A 1 70 ? -3.838 -7.716 11.739 1.00 91.69 70 ASP A O 1
ATOM 495 N N . PHE A 1 71 ? -3.765 -6.423 9.912 1.00 90.38 71 PHE A N 1
ATOM 496 C CA . PHE A 1 71 ? -4.831 -5.523 10.339 1.00 90.38 71 PHE A CA 1
ATOM 497 C C . PHE A 1 71 ? -6.234 -6.102 10.138 1.00 90.38 71 PHE A C 1
ATOM 499 O O . PHE A 1 71 ? -7.120 -5.783 10.925 1.00 90.38 71 PHE A O 1
ATOM 506 N N . ILE A 1 72 ? -6.451 -6.931 9.114 1.00 86.81 72 ILE A N 1
ATOM 507 C CA . ILE A 1 72 ? -7.721 -7.643 8.913 1.00 86.81 72 ILE A CA 1
ATOM 508 C C . ILE A 1 72 ? -7.875 -8.7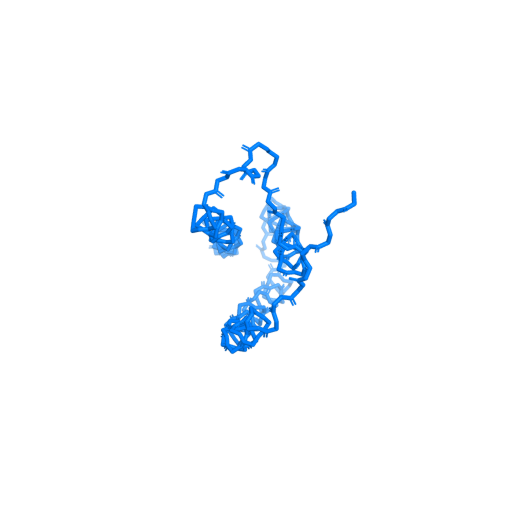53 9.954 1.00 86.81 72 ILE A C 1
ATOM 510 O O . ILE A 1 72 ? -8.947 -8.896 10.533 1.00 86.81 72 ILE A O 1
ATOM 514 N N . GLU A 1 73 ? -6.810 -9.511 10.221 1.00 89.88 73 GLU A N 1
ATOM 515 C CA . GLU A 1 73 ? -6.806 -10.575 11.232 1.00 89.88 73 GLU A CA 1
ATOM 516 C C . GLU A 1 73 ? -6.971 -10.017 12.650 1.00 89.88 73 GLU A C 1
ATOM 518 O O . GLU A 1 73 ? -7.596 -10.646 13.504 1.00 89.88 73 GLU A O 1
ATOM 523 N N . ASN A 1 74 ? -6.422 -8.827 12.907 1.00 89.00 74 ASN A N 1
ATOM 524 C CA . ASN A 1 74 ? -6.519 -8.159 14.196 1.00 89.00 74 ASN A CA 1
ATOM 525 C C . ASN A 1 74 ? -6.772 -6.648 14.029 1.00 89.00 74 ASN A C 1
ATOM 527 O O . ASN A 1 74 ? -5.830 -5.840 14.082 1.00 89.00 74 ASN A O 1
ATOM 531 N N . PRO A 1 75 ? -8.042 -6.237 13.841 1.00 84.62 75 PRO A N 1
ATOM 532 C CA . PRO A 1 75 ? -8.394 -4.835 13.686 1.00 84.62 75 PRO A CA 1
ATOM 533 C C . PRO A 1 75 ? -8.150 -4.095 14.999 1.00 84.62 75 PRO A C 1
ATOM 535 O O . PRO A 1 75 ? -8.860 -4.238 15.993 1.00 84.62 75 PRO A O 1
ATOM 538 N N . THR A 1 76 ? -7.110 -3.268 15.000 1.00 85.00 76 THR A N 1
ATOM 539 C CA . THR A 1 76 ? -6.700 -2.502 16.178 1.00 85.00 76 THR A CA 1
ATOM 540 C C . THR A 1 76 ? -7.329 -1.116 16.176 1.00 85.00 76 THR A C 1
ATOM 542 O O . THR A 1 76 ? -7.316 -0.399 15.171 1.00 85.00 76 THR A O 1
ATOM 545 N N . VAL A 1 77 ? -7.852 -0.709 17.332 1.00 83.50 77 VAL A N 1
ATOM 546 C CA . VAL A 1 77 ? -8.240 0.681 17.593 1.00 83.50 77 VAL A CA 1
ATOM 547 C C . VAL A 1 77 ? -6.979 1.481 17.908 1.00 83.50 77 VAL A C 1
ATOM 549 O O . VAL A 1 77 ? -6.106 1.023 18.648 1.00 83.50 77 VAL A O 1
ATOM 552 N N . ARG A 1 78 ? -6.841 2.670 17.315 1.00 83.31 78 ARG A N 1
ATOM 553 C CA . ARG A 1 78 ? -5.670 3.519 17.554 1.00 83.31 78 ARG A CA 1
ATOM 554 C C . ARG A 1 78 ? -5.681 4.030 19.004 1.00 83.31 78 ARG A C 1
ATOM 556 O O . ARG A 1 78 ? -6.738 4.465 19.458 1.00 83.31 78 ARG A O 1
ATOM 563 N N . PRO A 1 79 ? -4.524 4.061 19.695 1.00 84.25 79 PRO A N 1
ATOM 564 C CA . PRO A 1 79 ? -4.445 4.615 21.041 1.00 84.25 79 PRO A CA 1
ATOM 565 C C . PRO A 1 79 ? -5.022 6.034 21.118 1.00 84.25 79 PRO A C 1
ATOM 567 O O . PRO A 1 79 ? -4.667 6.884 20.294 1.00 84.25 79 PRO A O 1
ATOM 570 N N . GLY A 1 80 ? -5.900 6.284 22.089 1.00 83.25 80 GLY A N 1
ATOM 571 C CA . GLY A 1 80 ? -6.618 7.552 22.267 1.00 83.25 80 GLY A CA 1
ATOM 572 C C . GLY A 1 80 ? -7.973 7.641 21.549 1.00 83.25 80 GLY A C 1
ATOM 573 O O . GLY A 1 80 ? -8.619 8.685 21.620 1.00 83.25 80 GLY A O 1
ATOM 574 N N . MET A 1 81 ? -8.405 6.579 20.859 1.00 83.38 81 MET A N 1
ATOM 575 C CA . MET A 1 81 ? -9.722 6.475 20.207 1.00 83.38 81 MET A CA 1
ATOM 576 C C . MET A 1 81 ? -10.686 5.537 20.961 1.00 83.38 81 MET A C 1
ATOM 578 O O . MET A 1 81 ? -11.779 5.270 20.473 1.00 83.38 81 MET A O 1
ATOM 582 N N . GLU A 1 82 ? -10.318 5.025 22.138 1.00 86.50 82 GLU A N 1
ATOM 583 C CA . GLU A 1 82 ? -11.055 3.961 22.844 1.00 86.50 82 GLU A CA 1
ATOM 584 C C . GLU A 1 82 ? -12.444 4.394 23.342 1.00 86.50 82 GLU A C 1
ATOM 586 O O . GLU A 1 82 ? -13.303 3.553 23.581 1.00 86.50 82 GLU A O 1
ATOM 591 N N . GLY A 1 83 ? -12.667 5.700 23.516 1.00 86.12 83 GLY A N 1
ATOM 592 C CA . GLY A 1 83 ? -13.941 6.269 23.972 1.00 86.12 83 GLY A CA 1
ATOM 593 C C . GLY A 1 83 ? -14.839 6.803 22.854 1.00 86.12 83 GLY A C 1
ATOM 594 O O . GLY A 1 83 ? -15.836 7.462 23.146 1.00 86.12 83 GLY A O 1
ATOM 595 N N . LEU A 1 84 ? -14.463 6.604 21.590 1.00 89.56 84 LEU A N 1
ATOM 596 C CA . LEU A 1 84 ? -15.217 7.113 20.448 1.00 89.56 84 LEU A CA 1
ATOM 597 C C . LEU A 1 84 ? -16.347 6.167 20.039 1.00 89.56 84 LEU A C 1
ATOM 599 O O . LEU A 1 84 ? -16.291 4.972 20.331 1.00 89.56 84 LEU A O 1
ATOM 603 N N . PRO A 1 85 ? -17.383 6.688 19.355 1.00 92.69 85 PRO A N 1
ATOM 604 C CA . PRO A 1 85 ? -18.441 5.841 18.834 1.00 92.69 85 PRO A CA 1
ATOM 605 C C . PRO A 1 85 ? -17.873 4.834 17.834 1.00 92.69 85 PRO A C 1
ATOM 607 O O . PRO A 1 85 ? -16.959 5.144 17.066 1.00 92.69 85 PRO A O 1
ATOM 610 N N . GLN A 1 86 ? -18.473 3.647 17.824 1.00 88.19 86 GLN A N 1
ATOM 611 C CA . GLN A 1 86 ? -18.105 2.529 16.958 1.00 88.19 86 GLN A CA 1
ATOM 612 C C . GLN A 1 86 ? -17.963 2.956 15.484 1.00 88.19 86 GLN A C 1
ATOM 614 O O . GLN A 1 86 ? -16.962 2.650 14.846 1.00 88.19 86 GLN A O 1
ATOM 619 N N . GLU A 1 87 ? -18.899 3.766 14.985 1.00 90.38 87 GLU A N 1
ATOM 620 C CA . GLU A 1 87 ? -18.888 4.297 13.615 1.00 90.38 87 GLU A CA 1
ATOM 621 C C . GLU A 1 87 ? -17.615 5.101 13.292 1.00 90.38 87 GLU A C 1
ATOM 623 O O . GLU A 1 87 ? -17.043 4.975 12.211 1.00 90.38 87 GLU A O 1
ATOM 628 N N . ALA A 1 88 ? -17.118 5.903 14.240 1.00 88.81 88 ALA A N 1
ATOM 629 C CA . ALA A 1 88 ? -15.894 6.680 14.044 1.00 88.81 88 ALA A CA 1
ATOM 630 C C . ALA A 1 88 ? -14.645 5.787 14.024 1.00 88.81 88 ALA A C 1
ATOM 632 O O . ALA A 1 88 ? -13.688 6.070 13.297 1.00 88.81 88 ALA A O 1
ATOM 633 N N . VAL A 1 89 ? -14.654 4.708 14.811 1.00 89.31 89 VAL A N 1
ATOM 634 C CA . VAL A 1 89 ? -13.590 3.699 14.803 1.00 89.31 89 VAL A CA 1
ATOM 635 C C . VAL A 1 89 ? -13.585 2.966 13.462 1.00 89.31 89 VAL A C 1
ATOM 637 O O . VAL A 1 89 ? -12.547 2.917 12.807 1.00 89.31 89 VAL A O 1
ATOM 640 N N . GLU A 1 90 ? -14.738 2.486 13.001 1.00 89.94 90 GLU A N 1
ATOM 641 C CA . GLU A 1 90 ? -14.893 1.780 11.722 1.00 89.94 90 GLU A CA 1
ATOM 642 C C . GLU A 1 90 ? -14.506 2.657 10.527 1.00 89.94 90 GLU A C 1
ATOM 644 O O . GLU A 1 90 ? -13.741 2.226 9.663 1.00 89.94 90 GLU A O 1
ATOM 649 N N . ALA A 1 91 ? -14.929 3.924 10.509 1.00 90.94 91 ALA A N 1
ATOM 650 C CA . ALA A 1 91 ? -14.537 4.873 9.469 1.00 90.94 91 ALA A CA 1
ATOM 651 C C . ALA A 1 91 ? -13.012 5.068 9.409 1.00 90.94 91 ALA A C 1
ATOM 653 O O . ALA A 1 91 ? -12.425 5.142 8.325 1.00 90.94 91 ALA A O 1
ATOM 654 N N . GLN A 1 92 ? -12.338 5.113 10.563 1.00 89.88 92 GLN A N 1
ATOM 655 C CA . GLN A 1 92 ? -10.881 5.217 10.615 1.00 89.88 92 GLN A CA 1
ATOM 656 C C . GLN A 1 92 ? -10.195 3.928 10.146 1.00 89.88 92 GLN A C 1
ATOM 658 O O . GLN A 1 92 ? -9.193 3.992 9.429 1.00 89.88 92 GLN A O 1
ATOM 663 N N . GLN A 1 93 ? -10.720 2.765 10.531 1.00 91.81 93 GLN A N 1
ATOM 664 C CA . GLN A 1 93 ? -10.205 1.474 10.078 1.00 91.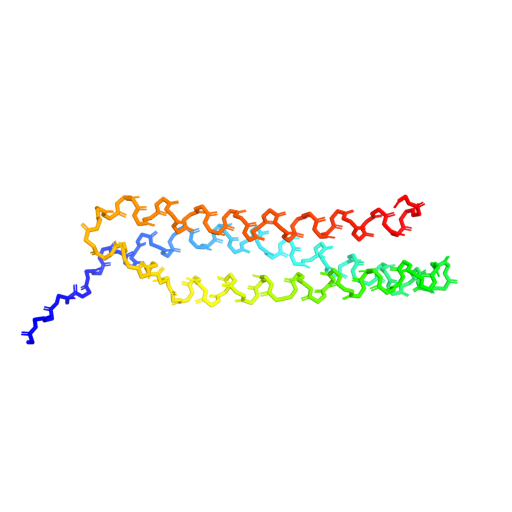81 93 GLN A CA 1
ATOM 665 C C . GLN A 1 93 ? -10.344 1.339 8.554 1.00 91.81 93 GLN A C 1
ATOM 667 O O . GLN A 1 93 ? -9.364 1.020 7.878 1.00 91.81 93 GLN A O 1
ATOM 672 N N . ALA A 1 94 ? -11.502 1.700 7.997 1.00 92.06 94 ALA A N 1
ATOM 673 C CA . ALA A 1 94 ? -11.739 1.738 6.556 1.00 92.06 94 ALA A CA 1
ATOM 674 C C . ALA A 1 94 ? -10.788 2.713 5.844 1.00 92.06 94 ALA A C 1
ATOM 676 O O . ALA A 1 94 ? -10.184 2.367 4.828 1.00 92.06 94 ALA A O 1
ATOM 677 N N . ALA A 1 95 ? -10.576 3.912 6.397 1.00 92.44 95 ALA A N 1
ATOM 678 C CA . ALA A 1 95 ? -9.617 4.871 5.851 1.00 92.44 95 ALA A CA 1
ATOM 679 C C . ALA A 1 95 ? -8.185 4.309 5.823 1.00 92.44 95 ALA A C 1
ATOM 681 O O . ALA A 1 95 ? -7.454 4.524 4.855 1.00 92.44 95 ALA A O 1
ATOM 682 N N . ARG A 1 96 ? -7.788 3.552 6.853 1.00 92.12 96 ARG A N 1
ATOM 683 C CA . ARG A 1 96 ? -6.475 2.900 6.911 1.00 92.12 96 ARG A CA 1
ATOM 684 C C . ARG A 1 96 ? -6.331 1.816 5.846 1.00 92.12 96 ARG A C 1
ATOM 686 O O . ARG A 1 96 ? -5.303 1.778 5.175 1.00 92.12 96 ARG A O 1
ATOM 693 N N . ILE A 1 97 ? -7.350 0.979 5.666 1.00 93.12 97 ILE A N 1
ATOM 694 C CA . ILE A 1 97 ? -7.368 -0.050 4.617 1.00 93.12 97 ILE A CA 1
ATOM 695 C C . ILE A 1 97 ? -7.261 0.613 3.238 1.00 93.12 97 ILE A C 1
ATOM 697 O O . ILE A 1 97 ? -6.374 0.273 2.456 1.00 93.12 97 ILE A O 1
ATOM 701 N N . ASN A 1 98 ? -8.084 1.633 2.977 1.00 95.50 98 ASN A N 1
ATOM 702 C CA . ASN A 1 98 ? -8.067 2.380 1.718 1.00 95.50 98 ASN A CA 1
ATOM 703 C C . ASN A 1 98 ? -6.708 3.031 1.440 1.00 95.50 98 ASN A C 1
ATOM 705 O O . ASN A 1 98 ? -6.237 3.023 0.300 1.00 95.50 98 ASN A O 1
ATOM 709 N N . HIS A 1 99 ? -6.051 3.567 2.470 1.00 94.94 99 HIS A N 1
ATOM 710 C CA . HIS A 1 99 ? -4.708 4.124 2.345 1.00 94.94 99 HIS A CA 1
ATOM 711 C C . HIS A 1 99 ? -3.695 3.061 1.900 1.00 94.94 99 HIS A C 1
ATOM 713 O O . HIS A 1 99 ? -3.022 3.261 0.890 1.00 94.94 99 HIS A O 1
ATOM 719 N N . LEU A 1 100 ? -3.645 1.913 2.587 1.00 94.56 100 LEU A N 1
ATOM 720 C CA . LEU A 1 100 ? -2.726 0.821 2.248 1.00 94.56 100 LEU A CA 1
ATOM 721 C C . LEU A 1 100 ? -2.960 0.299 0.820 1.00 94.56 100 LEU A C 1
ATOM 723 O O . LEU A 1 100 ? -2.001 0.090 0.076 1.00 94.56 100 LEU A O 1
ATOM 727 N N . LEU A 1 101 ? -4.223 0.144 0.410 1.00 92.94 101 LEU A N 1
ATOM 728 C CA . LEU A 1 101 ? -4.585 -0.269 -0.951 1.00 92.94 101 LEU A CA 1
ATOM 729 C C . LEU A 1 101 ? -4.129 0.753 -2.001 1.00 92.94 101 LEU A C 1
ATOM 731 O O . LEU A 1 101 ? -3.532 0.382 -3.014 1.00 92.94 101 LEU A O 1
ATOM 735 N N . THR A 1 102 ? -4.351 2.043 -1.740 1.00 95.94 102 THR A N 1
ATOM 736 C CA . THR A 1 102 ? -3.927 3.130 -2.635 1.00 95.94 102 THR A CA 1
ATOM 737 C C . THR A 1 102 ? -2.405 3.161 -2.790 1.00 95.94 102 THR A C 1
ATOM 739 O O . THR A 1 102 ? -1.890 3.355 -3.896 1.00 95.94 102 THR A O 1
ATOM 742 N N . GLU A 1 103 ? -1.660 2.938 -1.705 1.00 95.38 103 GLU A N 1
ATOM 743 C CA . GLU A 1 103 ? -0.198 2.861 -1.742 1.00 95.38 103 GLU A CA 1
ATOM 744 C C . GLU A 1 103 ? 0.289 1.666 -2.570 1.00 95.38 103 GLU A C 1
ATOM 746 O O . GLU A 1 103 ? 1.141 1.844 -3.444 1.00 95.38 103 GLU A O 1
ATOM 751 N N . ILE A 1 104 ? -0.292 0.475 -2.372 1.00 94.31 104 ILE A N 1
ATOM 752 C CA . ILE A 1 104 ? 0.016 -0.724 -3.171 1.00 94.31 104 ILE A CA 1
ATOM 753 C C . ILE A 1 104 ? -0.215 -0.450 -4.661 1.00 94.31 104 ILE A C 1
ATOM 755 O O . ILE A 1 104 ? 0.673 -0.702 -5.482 1.00 94.31 104 ILE A O 1
ATOM 759 N N . GLN A 1 105 ? -1.369 0.126 -5.010 1.00 95.00 105 GLN A N 1
ATOM 760 C CA . GLN A 1 105 ? -1.701 0.474 -6.390 1.00 95.00 105 GLN A CA 1
ATOM 761 C C . GLN A 1 105 ? -0.696 1.475 -6.975 1.00 95.00 105 GLN A C 1
ATOM 763 O O . GLN A 1 105 ? -0.213 1.297 -8.095 1.00 95.00 105 GLN A O 1
ATOM 768 N N . THR A 1 106 ? -0.339 2.507 -6.210 1.00 96.12 106 THR A N 1
ATOM 769 C CA . THR A 1 106 ? 0.623 3.534 -6.628 1.00 96.12 106 THR A CA 1
ATOM 770 C C . THR A 1 106 ? 2.007 2.934 -6.883 1.00 96.12 106 THR A C 1
ATOM 772 O O . THR A 1 106 ? 2.647 3.252 -7.888 1.00 96.12 106 THR A O 1
ATOM 775 N N . PHE A 1 107 ? 2.480 2.034 -6.017 1.00 95.19 107 PHE A N 1
ATOM 776 C CA . PHE A 1 107 ? 3.749 1.334 -6.232 1.00 95.19 107 PHE A CA 1
ATOM 777 C C . PHE A 1 107 ? 3.702 0.449 -7.479 1.00 95.19 107 PHE A C 1
ATOM 779 O O . PHE A 1 107 ? 4.650 0.479 -8.263 1.00 95.19 107 PHE A O 1
ATOM 786 N N . GLY A 1 108 ? 2.592 -0.256 -7.714 1.00 91.56 108 GLY A N 1
ATOM 787 C CA . GLY A 1 108 ? 2.377 -1.032 -8.937 1.00 91.56 108 GLY A CA 1
ATOM 788 C C . GLY A 1 108 ? 2.448 -0.162 -10.196 1.00 91.56 108 GLY A C 1
ATOM 789 O O . GLY A 1 108 ? 3.191 -0.466 -11.128 1.00 91.56 108 GLY A O 1
ATOM 790 N N . GLN A 1 109 ? 1.768 0.988 -10.204 1.00 93.62 109 GLN A N 1
ATOM 791 C CA . GLN A 1 109 ? 1.837 1.941 -11.318 1.00 93.62 109 GLN A CA 1
ATOM 792 C C . GLN A 1 109 ? 3.261 2.465 -11.553 1.00 93.62 109 GLN A C 1
ATOM 794 O O . GLN A 1 109 ? 3.678 2.630 -12.699 1.00 93.62 109 GLN A O 1
ATOM 799 N N . ASN A 1 110 ? 4.025 2.712 -10.488 1.00 92.88 110 ASN A N 1
ATOM 800 C CA . ASN A 1 110 ? 5.413 3.155 -10.608 1.00 92.88 110 ASN A CA 1
ATOM 801 C C . ASN A 1 110 ? 6.329 2.060 -11.168 1.00 92.88 110 ASN A C 1
ATOM 803 O O . ASN A 1 110 ? 7.214 2.372 -11.960 1.00 92.88 110 ASN A O 1
ATOM 807 N N . ILE A 1 111 ? 6.098 0.789 -10.828 1.00 91.25 111 ILE A N 1
ATOM 808 C CA . ILE A 1 111 ? 6.792 -0.344 -11.459 1.00 91.25 111 ILE A CA 1
ATOM 809 C C . ILE A 1 111 ? 6.506 -0.362 -12.964 1.00 91.25 111 ILE A C 1
ATOM 811 O O . ILE A 1 111 ? 7.441 -0.420 -13.760 1.00 91.25 111 ILE A O 1
ATOM 815 N N . VAL A 1 112 ? 5.240 -0.221 -13.369 1.00 90.06 112 VAL A N 1
ATOM 816 C CA . VAL A 1 112 ? 4.856 -0.185 -14.792 1.00 90.06 112 VAL A CA 1
ATOM 817 C C . VAL A 1 112 ? 5.538 0.968 -15.538 1.00 90.06 112 VAL A C 1
ATOM 819 O O . VAL A 1 112 ? 5.996 0.773 -16.663 1.00 90.06 112 VAL A O 1
ATOM 822 N N . LYS A 1 113 ? 5.640 2.157 -14.929 1.00 90.25 113 LYS A N 1
ATOM 823 C CA . LYS A 1 113 ? 6.367 3.301 -15.514 1.00 90.25 113 LYS A CA 1
ATOM 824 C C . LYS A 1 113 ? 7.848 2.979 -15.728 1.00 90.25 113 LYS A C 1
ATOM 826 O O . LYS A 1 113 ? 8.336 3.122 -16.846 1.00 90.25 113 LYS A O 1
ATOM 831 N N . LEU A 1 114 ? 8.506 2.416 -14.709 1.00 87.44 114 LEU A N 1
ATOM 832 C CA . LEU A 1 114 ? 9.910 2.003 -14.788 1.00 87.44 114 LEU A CA 1
ATOM 833 C C . LEU A 1 114 ? 10.157 0.939 -15.864 1.00 87.44 114 LEU A C 1
ATOM 835 O O . LEU A 1 114 ? 11.173 1.008 -16.551 1.00 87.44 114 LEU A O 1
ATOM 839 N N . ILE A 1 115 ? 9.236 -0.014 -16.038 1.00 85.25 115 ILE A N 1
ATOM 840 C CA . ILE A 1 115 ? 9.324 -1.039 -17.090 1.00 85.25 115 ILE A CA 1
ATOM 841 C C . ILE A 1 115 ? 9.177 -0.410 -18.483 1.00 85.25 115 ILE A C 1
ATOM 843 O O . ILE A 1 115 ? 9.900 -0.772 -19.407 1.00 85.25 115 ILE A O 1
ATOM 847 N N . LYS A 1 116 ? 8.269 0.562 -18.638 1.00 86.94 116 LYS A N 1
ATOM 848 C CA . LYS A 1 116 ? 8.043 1.280 -19.905 1.00 86.94 116 LYS A CA 1
ATOM 849 C C . LYS A 1 116 ? 9.108 2.342 -20.214 1.00 86.94 116 LYS A C 1
ATOM 851 O O . LYS A 1 116 ? 9.076 2.909 -21.301 1.00 86.94 116 LYS A O 1
ATOM 856 N N . GLY A 1 117 ? 10.031 2.610 -19.286 1.00 74.88 117 GLY A N 1
ATOM 857 C CA . GLY A 1 117 ? 11.085 3.615 -19.442 1.00 74.88 117 GLY A CA 1
ATOM 858 C C . GLY A 1 117 ? 10.629 5.067 -19.247 1.00 74.88 117 GLY A C 1
ATOM 859 O O . GLY A 1 117 ? 11.291 5.961 -19.768 1.00 74.88 117 GLY A O 1
ATOM 860 N N . ASN A 1 118 ? 9.525 5.294 -18.521 1.00 55.19 118 ASN A N 1
ATOM 861 C CA . ASN A 1 118 ? 9.010 6.621 -18.139 1.00 55.19 118 ASN A CA 1
ATOM 862 C C . ASN A 1 118 ? 9.239 6.936 -16.657 1.00 55.19 118 ASN A C 1
ATOM 864 O O . ASN A 1 118 ? 9.208 5.995 -15.829 1.00 55.19 118 ASN A O 1
#

Radius of gyration: 18.79 Å; chains: 1; bounding box: 44×21×57 Å

Organism: NCBI:txid859656

pLDDT: mean 71.52, std 23.96, range [27.61, 96.12]